Protein AF-A0ABD0P1A9-F1 (afdb_monomer)

Solvent-accessible surface area (backbone atoms only — not comparable to full-atom values): 7667 Å² total; per-residue (Å²): 113,67,68,59,47,66,69,35,45,57,79,75,65,55,82,92,36,61,89,72,58,76,79,80,62,69,64,31,44,52,51,48,54,52,52,58,70,72,44,53,74,71,54,43,50,56,48,50,52,48,45,32,61,80,32,30,55,50,63,66,60,30,50,56,35,52,54,51,46,64,75,34,73,87,55,58,69,70,60,41,53,53,41,51,51,51,32,59,56,37,64,49,35,31,49,57,57,40,55,59,52,26,55,73,44,92,68,21,54,60,48,52,52,53,54,48,50,54,51,51,51,38,55,74,68,61,77,53,85,54,80,64,78,113

Secondary structure (DSSP, 8-state):
-HHHHHHHSPPPPPGGGTTTSPPPPHHHHHHHHHHHHTS-HHHHHHHHHHHHHHTS--HHHHHHHHHHHHHTTTS-HHHHHHHHHHHHHHTS-THHHHHHHHTTSTTHHHHHHHHHHHHHHHHHTTS---GGG-

InterPro domains:
 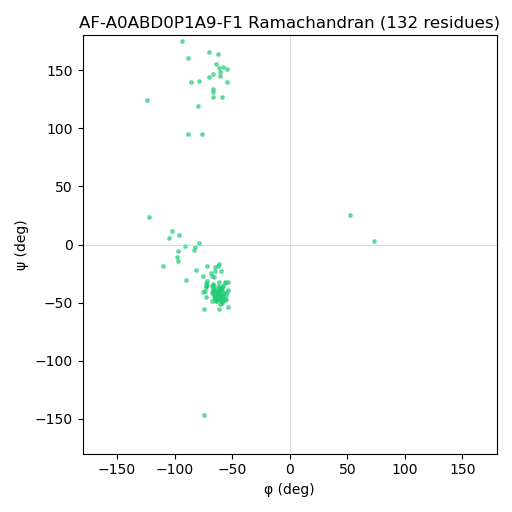 IPR035372 Malonyl-CoA decarboxylase, N-terminal [PF17408] (55-125)
  IPR038351 Malonyl-CoA decarboxylase, N-terminal domain superfamily [G3DSA:1.20.140.90] (1-134)
  IPR038917 Malonyl-CoA decarboxylase [PTHR28641] (8-134)

Foldseek 3Di:
DVVLCVQLQDDQDQPVCNPPDDQPDLVSLVSVLVVLVPDDLVVNVVVVLCCLVVQAAPPVQLVVLVVVLVVCPPDDPVVNVVSVVSSVSRNGGSVVSSLVSLVVDVCSVVSVVVSVVSLVVCVVVVVDPDPSSD

Nearest PDB structures (foldseek):
  2ygw-assembly1_B  TM=9.405E-01  e=1.736E-10  Homo sapiens
  2ygw-assembly1_A  TM=9.602E-01  e=1.052E-09  Homo sapiens
  4f0x-assembly2_H  TM=9.474E-01  e=1.233E-09  Homo sapiens
  4f0x-assembly1_C  TM=9.472E-01  e=1.233E-09  Homo sapiens
  4f0x-assembly1_A  TM=9.471E-01  e=1.300E-09  Homo sapiens

Sequence (134 aa):
MEEILKKTVALLPTYEMRDKSPPPPESNSLEFMHFYKSLEKEQKLEFLEKLSHDFGVDHRWASDLAAKLLDTQGRDVATILQVEDRLRYSLTPRYRLLLTHISRVQGGVKFLVDLRADLIEFASSKISDSPHMR

Mean predicted aligned error: 3.8 Å

Organism: Cirrhinus mrigala (NCBI:txid683832)

Structure (mmCIF, N/CA/C/O backbone):
data_AF-A0ABD0P1A9-F1
#
_entry.id   AF-A0ABD0P1A9-F1
#
loop_
_atom_site.group_PDB
_atom_site.id
_atom_site.type_symbol
_atom_site.label_atom_id
_atom_site.label_alt_id
_atom_site.label_comp_id
_atom_site.label_asym_id
_atom_site.label_entity_id
_atom_site.label_seq_id
_atom_site.pdbx_PDB_ins_code
_atom_site.Cartn_x
_atom_site.Cartn_y
_atom_site.Cartn_z
_atom_site.occupancy
_atom_site.B_iso_or_equiv
_atom_site.auth_seq_id
_atom_site.auth_comp_id
_atom_site.auth_asym_id
_atom_site.auth_atom_id
_atom_site.pdbx_PDB_model_num
ATOM 1 N N . MET A 1 1 ? -13.181 -9.751 8.177 1.00 83.69 1 MET A N 1
ATOM 2 C CA . MET A 1 1 ? -11.952 -8.984 7.868 1.00 83.69 1 MET A CA 1
ATOM 3 C C . MET A 1 1 ? -11.619 -8.994 6.380 1.00 83.69 1 MET A C 1
ATOM 5 O 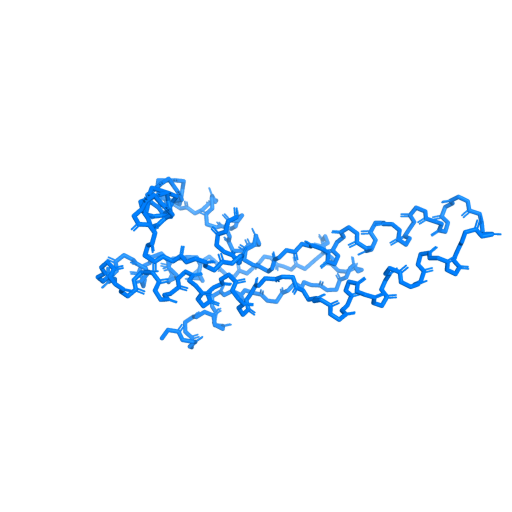O . MET A 1 1 ? -11.317 -7.945 5.836 1.00 83.69 1 MET A O 1
ATOM 9 N N . GLU A 1 2 ? -11.707 -10.132 5.690 1.00 89.88 2 GLU A N 1
ATOM 10 C CA . GLU A 1 2 ? -11.348 -10.200 4.264 1.00 89.88 2 GLU A CA 1
ATOM 11 C C . GLU A 1 2 ? -12.263 -9.389 3.336 1.00 89.88 2 GLU A C 1
ATOM 13 O O . GLU A 1 2 ? -11.775 -8.636 2.498 1.00 89.88 2 GLU A O 1
ATOM 18 N N . GLU A 1 3 ? -13.580 -9.491 3.524 1.00 92.12 3 GLU A N 1
ATOM 19 C CA . GLU A 1 3 ? -14.567 -8.785 2.693 1.00 92.12 3 GLU A CA 1
ATOM 20 C C . GLU A 1 3 ? -14.404 -7.264 2.749 1.00 92.12 3 GLU A C 1
ATOM 22 O O . GLU A 1 3 ? -14.405 -6.595 1.716 1.00 92.12 3 GLU A O 1
ATOM 27 N N . ILE A 1 4 ? -14.187 -6.714 3.950 1.00 94.75 4 ILE A N 1
ATOM 28 C CA . ILE A 1 4 ? -13.967 -5.275 4.106 1.00 94.75 4 ILE A CA 1
ATOM 29 C C . ILE A 1 4 ? -12.670 -4.849 3.414 1.00 94.75 4 ILE A C 1
ATOM 31 O O . ILE A 1 4 ? -12.686 -3.875 2.674 1.00 94.75 4 ILE A O 1
ATOM 35 N N . LEU A 1 5 ? -11.578 -5.612 3.548 1.00 95.38 5 LEU A N 1
ATOM 36 C CA . LEU A 1 5 ? -10.310 -5.291 2.893 1.00 95.38 5 LEU A CA 1
ATOM 37 C C . LEU A 1 5 ? -10.431 -5.341 1.363 1.00 95.38 5 LEU A C 1
ATOM 39 O O . LEU A 1 5 ? -9.982 -4.418 0.688 1.00 95.38 5 LEU A O 1
ATOM 43 N N . LYS A 1 6 ? -11.091 -6.364 0.807 1.00 93.75 6 LYS A N 1
ATOM 44 C CA . LYS A 1 6 ? -11.351 -6.470 -0.641 1.00 93.75 6 LYS A CA 1
ATOM 45 C C . LYS A 1 6 ? -12.189 -5.305 -1.164 1.00 93.75 6 LYS A C 1
ATOM 47 O O . LYS A 1 6 ? 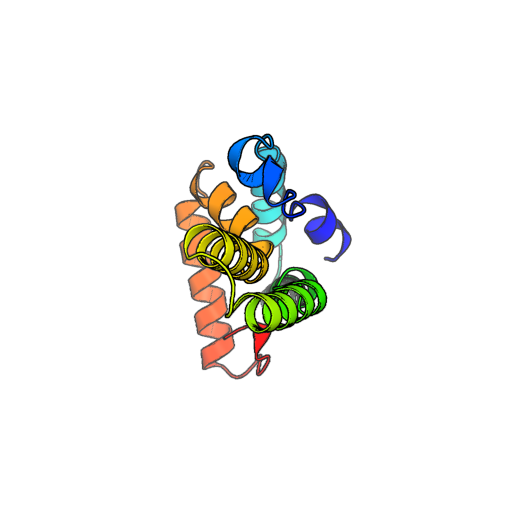-11.938 -4.825 -2.267 1.00 93.75 6 LYS A O 1
ATOM 52 N N . LYS A 1 7 ? -13.160 -4.845 -0.375 1.00 93.38 7 LYS A N 1
ATOM 53 C CA . LYS A 1 7 ? -14.032 -3.720 -0.721 1.00 93.38 7 LYS A CA 1
ATOM 54 C C . LY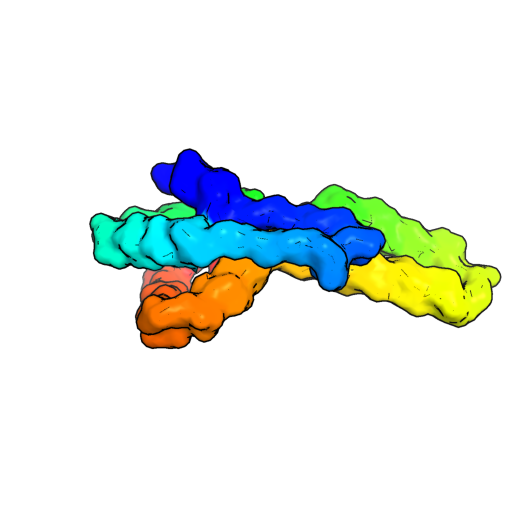S A 1 7 ? -13.308 -2.374 -0.643 1.00 93.38 7 LYS A C 1
ATOM 56 O O . LYS A 1 7 ? -13.459 -1.546 -1.539 1.00 93.38 7 LYS A O 1
ATOM 61 N N . THR A 1 8 ? -12.542 -2.134 0.421 1.00 94.62 8 THR A N 1
ATOM 62 C CA . THR A 1 8 ? -11.971 -0.809 0.704 1.00 94.62 8 THR A CA 1
ATOM 63 C C . THR A 1 8 ? -10.600 -0.598 0.073 1.00 94.62 8 THR A C 1
ATOM 65 O O . THR A 1 8 ? -10.262 0.532 -0.280 1.00 94.62 8 THR A O 1
ATOM 68 N N . VAL A 1 9 ? -9.801 -1.657 -0.090 1.00 94.00 9 VAL A N 1
ATOM 69 C CA . VAL A 1 9 ? -8.462 -1.574 -0.685 1.00 94.00 9 VAL A CA 1
ATOM 70 C C . VAL A 1 9 ? -8.558 -1.740 -2.199 1.00 94.00 9 VAL A C 1
ATOM 72 O O . VAL A 1 9 ? -8.557 -2.851 -2.739 1.00 94.00 9 VAL A O 1
ATOM 75 N N . ALA A 1 10 ? -8.608 -0.604 -2.894 1.00 90.62 10 ALA A N 1
ATOM 76 C CA . ALA A 1 10 ? -8.673 -0.566 -4.348 1.00 90.62 10 ALA A CA 1
ATOM 77 C C . ALA A 1 10 ? -7.525 -1.354 -5.012 1.00 90.62 10 ALA A C 1
ATOM 79 O O . ALA A 1 10 ? -6.422 -1.506 -4.474 1.00 90.62 10 ALA A O 1
ATOM 80 N N . LEU A 1 11 ? -7.803 -1.876 -6.205 1.00 89.38 11 LEU A N 1
ATOM 81 C CA . LEU A 1 11 ? -6.766 -2.420 -7.075 1.00 89.38 11 LEU A CA 1
ATOM 82 C C . LEU A 1 11 ? -5.853 -1.285 -7.541 1.00 89.38 11 LEU A C 1
ATOM 84 O O . LEU A 1 11 ? -6.309 -0.159 -7.751 1.00 89.38 11 LEU A O 1
ATOM 88 N N . LEU A 1 12 ? -4.568 -1.590 -7.720 1.00 87.56 12 LEU A N 1
ATOM 89 C CA . LEU A 1 12 ? -3.683 -0.658 -8.403 1.00 87.56 12 LEU A CA 1
ATOM 90 C C . LEU A 1 12 ? -4.129 -0.564 -9.867 1.00 87.56 12 LEU A C 1
ATOM 92 O O . LEU A 1 12 ? -4.351 -1.603 -10.496 1.00 87.56 12 LEU A O 1
ATOM 96 N N . PRO A 1 13 ? -4.297 0.651 -10.412 1.00 90.25 13 PRO A N 1
ATOM 97 C CA . PRO A 1 13 ? -4.580 0.800 -11.827 1.00 90.25 13 PRO A CA 1
ATOM 98 C C . PRO A 1 13 ? -3.418 0.263 -12.669 1.00 90.25 13 PRO A C 1
ATOM 100 O O . PRO A 1 13 ? -2.303 0.067 -12.188 1.00 90.25 13 PRO A O 1
ATOM 103 N N . THR A 1 14 ? -3.659 0.022 -13.955 1.00 92.06 14 THR A N 1
ATOM 104 C CA . THR A 1 14 ? -2.549 -0.304 -14.857 1.00 92.06 14 THR A CA 1
ATOM 105 C C . THR A 1 14 ? -1.570 0.868 -14.913 1.00 92.06 14 THR A C 1
ATOM 107 O O . THR A 1 14 ? -1.959 2.028 -14.748 1.00 92.06 14 THR A O 1
ATOM 110 N N . TYR A 1 15 ? -0.294 0.583 -15.178 1.00 92.75 15 TYR A N 1
ATOM 111 C CA . TYR A 1 15 ? 0.747 1.612 -15.253 1.00 92.75 15 TYR A CA 1
ATOM 112 C C . TYR A 1 15 ? 0.374 2.743 -16.227 1.00 92.75 15 TYR A C 1
ATOM 114 O O . TYR A 1 15 ? 0.598 3.918 -15.944 1.00 92.75 15 TYR A O 1
ATOM 122 N N . GLU A 1 16 ? -0.243 2.399 -17.355 1.00 94.06 16 GLU A N 1
ATOM 123 C CA . GLU A 1 16 ? -0.706 3.330 -18.383 1.00 94.06 16 GLU A CA 1
ATOM 124 C C . GLU A 1 16 ? -1.866 4.225 -17.910 1.00 94.06 16 GLU A C 1
ATOM 126 O O . GLU A 1 16 ? -2.025 5.341 -18.406 1.00 94.06 16 GLU A O 1
ATOM 131 N N . MET A 1 17 ? -2.664 3.757 -16.945 1.00 91.44 17 MET A N 1
ATOM 132 C CA . MET A 1 17 ? -3.828 4.464 -16.400 1.00 91.44 17 MET A CA 1
ATOM 133 C C . MET A 1 17 ? -3.573 5.070 -15.015 1.00 91.44 17 MET A C 1
ATOM 135 O O . MET A 1 17 ? -4.505 5.614 -14.417 1.00 91.44 17 MET A O 1
ATOM 139 N N . ARG A 1 18 ? -2.339 5.014 -14.497 1.00 88.00 18 ARG A N 1
ATOM 140 C CA . ARG A 1 18 ? -2.009 5.428 -13.122 1.00 88.00 18 ARG A CA 1
ATOM 141 C C . ARG A 1 18 ? -2.405 6.868 -12.782 1.00 88.00 18 ARG A C 1
ATOM 143 O O . ARG A 1 18 ? -2.825 7.119 -11.660 1.00 88.00 18 ARG A O 1
ATOM 150 N N . ASP A 1 19 ? -2.342 7.771 -13.761 1.00 86.69 19 ASP A N 1
ATOM 151 C CA . ASP A 1 19 ? -2.666 9.197 -13.592 1.00 86.69 19 ASP A CA 1
ATOM 152 C C . ASP A 1 19 ? -4.095 9.550 -14.038 1.00 86.69 19 ASP A C 1
ATOM 154 O O . ASP A 1 19 ? -4.567 10.661 -13.815 1.00 86.69 19 ASP A O 1
ATOM 158 N N . LYS A 1 20 ? -4.784 8.616 -14.705 1.00 87.69 20 LYS A N 1
ATOM 159 C CA . LYS A 1 20 ? -6.107 8.837 -15.319 1.00 87.69 20 LYS A CA 1
ATOM 160 C C . LYS A 1 20 ? -7.234 8.107 -14.601 1.00 87.69 20 LYS A C 1
ATOM 162 O O . LYS A 1 20 ? -8.400 8.425 -14.819 1.00 87.69 20 LYS A O 1
ATOM 167 N N . SER A 1 21 ? -6.898 7.103 -13.798 1.00 85.88 21 SER A N 1
ATOM 168 C CA . SER A 1 21 ? -7.893 6.306 -13.090 1.00 85.88 21 SER A CA 1
ATOM 169 C C . SER A 1 21 ? -8.595 7.170 -12.046 1.00 85.88 21 SER A C 1
ATOM 171 O O . SER A 1 21 ? -7.918 7.896 -11.311 1.00 85.88 21 SER A O 1
ATOM 173 N N . PRO A 1 22 ? -9.935 7.116 -11.966 1.00 86.75 22 PRO A N 1
ATOM 174 C CA . PRO A 1 22 ? -10.654 7.864 -10.951 1.00 86.75 22 PRO A CA 1
ATOM 175 C C . PRO A 1 22 ? -10.214 7.394 -9.557 1.00 86.75 22 PRO A C 1
ATOM 177 O O . PRO A 1 22 ? -9.939 6.203 -9.369 1.00 86.75 22 PRO A O 1
ATOM 180 N N . PRO A 1 23 ? -10.143 8.302 -8.569 1.00 85.44 23 PRO A N 1
ATOM 181 C CA . PRO A 1 23 ? -9.889 7.892 -7.200 1.00 85.44 23 PRO A CA 1
ATOM 182 C C . PRO A 1 23 ? -11.014 6.958 -6.719 1.00 85.44 23 PRO A C 1
ATOM 184 O O . PRO A 1 23 ? -12.166 7.118 -7.136 1.00 85.44 23 PRO A O 1
ATOM 187 N N . PRO A 1 24 ? -10.713 5.994 -5.832 1.00 88.75 24 PRO A N 1
ATOM 188 C CA . PRO A 1 24 ? -11.739 5.201 -5.183 1.00 88.75 24 PRO A CA 1
ATOM 189 C C . PRO A 1 24 ? -12.711 6.108 -4.409 1.00 88.75 24 PRO A C 1
ATOM 191 O O . PRO A 1 24 ? -12.314 7.186 -3.950 1.00 88.75 24 PRO A O 1
ATOM 194 N N . PRO A 1 25 ? -13.973 5.676 -4.236 1.00 91.94 25 PRO A N 1
ATOM 195 C CA . PRO A 1 25 ? -14.966 6.432 -3.484 1.00 91.94 25 PRO A CA 1
ATOM 196 C C . PRO A 1 25 ? -14.484 6.770 -2.072 1.00 91.94 25 PRO A C 1
ATOM 198 O O . PRO A 1 25 ? -13.924 5.918 -1.382 1.00 91.94 25 PRO A O 1
ATOM 201 N N . GLU A 1 26 ? -14.770 7.988 -1.605 1.00 92.56 26 GLU A N 1
ATOM 202 C CA . GLU A 1 26 ? -14.443 8.414 -0.235 1.00 92.56 26 GLU A CA 1
ATOM 203 C C . GLU A 1 26 ? -15.047 7.477 0.825 1.00 92.56 26 GLU A C 1
ATOM 205 O O . GLU A 1 26 ? -14.426 7.214 1.858 1.00 92.56 26 GLU A O 1
ATOM 210 N N . SER A 1 27 ? -16.214 6.890 0.528 1.00 94.25 27 SER A N 1
ATOM 211 C CA . SER A 1 27 ? -16.872 5.891 1.373 1.00 94.25 27 SER A CA 1
ATOM 212 C C . SER A 1 27 ? -15.967 4.712 1.725 1.00 94.25 27 SER A C 1
ATOM 214 O O . SER A 1 27 ? -16.075 4.199 2.832 1.00 94.25 27 SER A O 1
ATOM 216 N N . ASN A 1 28 ? -15.041 4.311 0.846 1.00 95.00 28 ASN A N 1
ATOM 217 C CA . ASN A 1 28 ? -14.118 3.208 1.121 1.00 95.00 28 ASN A CA 1
ATOM 218 C C . ASN A 1 28 ? -13.157 3.547 2.269 1.00 95.00 28 ASN A C 1
ATOM 220 O O . ASN A 1 28 ? -12.921 2.715 3.143 1.00 95.00 28 ASN A O 1
A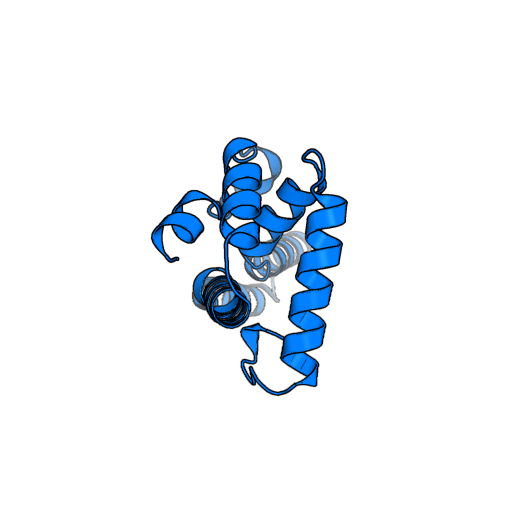TOM 224 N N . SER A 1 29 ? -12.626 4.773 2.288 1.00 96.25 29 SER A N 1
ATOM 225 C CA . SER A 1 29 ? -11.762 5.256 3.371 1.00 96.25 29 SER A CA 1
ATOM 226 C C . SER A 1 29 ? -12.531 5.333 4.687 1.00 96.25 29 SER A C 1
ATOM 228 O O . SER A 1 29 ? -12.044 4.867 5.715 1.00 96.25 29 SER A O 1
ATOM 230 N N . LEU A 1 30 ? -13.749 5.884 4.652 1.00 96.75 30 LEU A N 1
ATOM 231 C CA . LEU A 1 30 ? -14.595 6.018 5.839 1.00 96.75 30 LEU A CA 1
ATOM 232 C C . LEU A 1 30 ? -14.994 4.654 6.413 1.00 96.75 30 LEU A C 1
ATOM 234 O O . LEU A 1 30 ? -14.934 4.461 7.625 1.00 96.75 30 LEU A O 1
ATOM 238 N N . GLU A 1 31 ? -15.346 3.696 5.556 1.00 97.25 31 GLU A N 1
ATOM 239 C CA . GLU A 1 31 ? -15.722 2.344 5.967 1.00 97.25 31 GLU A CA 1
ATOM 240 C C . GLU A 1 31 ? -14.531 1.583 6.559 1.00 97.25 31 GLU A C 1
ATOM 242 O O . GLU A 1 31 ? -14.671 0.970 7.616 1.00 97.25 31 GLU A O 1
ATOM 247 N N . PHE A 1 32 ? -13.340 1.695 5.954 1.00 97.94 32 PHE A N 1
ATOM 248 C CA . PHE A 1 32 ? -12.106 1.139 6.518 1.00 97.94 32 PHE A CA 1
ATOM 249 C C . PHE A 1 32 ? -11.817 1.724 7.903 1.00 97.94 32 PHE A C 1
ATOM 251 O O . PHE A 1 32 ? -11.576 0.987 8.858 1.00 97.94 32 PHE A O 1
ATOM 258 N N . MET A 1 33 ? -11.873 3.054 8.025 1.00 98.00 33 MET A N 1
ATOM 259 C CA . MET A 1 33 ? -11.617 3.748 9.286 1.00 98.00 33 MET A CA 1
ATOM 260 C C . MET A 1 33 ? -12.627 3.358 10.366 1.00 98.00 33 MET A C 1
ATOM 262 O O . MET A 1 33 ? -12.241 3.154 11.515 1.00 98.00 33 MET A O 1
ATOM 266 N N . HIS A 1 34 ? -13.911 3.269 10.015 1.00 97.75 34 HIS A N 1
ATOM 267 C CA . HIS A 1 34 ? -14.966 2.859 10.935 1.00 97.75 34 HIS A CA 1
ATOM 268 C C . HIS A 1 34 ? -14.764 1.414 11.393 1.00 97.75 34 HIS A C 1
ATOM 270 O O . HIS A 1 34 ? -14.770 1.147 12.593 1.00 97.75 34 HIS A O 1
ATOM 276 N N . PHE A 1 35 ? -14.526 0.498 10.450 1.00 98.12 35 PHE A N 1
ATOM 277 C CA . PHE A 1 35 ? -14.290 -0.908 10.753 1.00 98.12 35 PHE A CA 1
ATOM 278 C C . PHE A 1 35 ? -13.081 -1.077 11.675 1.00 98.12 35 PHE A C 1
ATOM 280 O O . PHE A 1 35 ? -13.215 -1.677 12.736 1.00 98.12 35 PHE A O 1
ATOM 287 N N . TYR A 1 36 ? -11.938 -0.470 11.342 1.00 98.19 36 TYR A N 1
ATOM 288 C CA . TYR A 1 36 ? -10.723 -0.566 12.155 1.00 98.19 36 TYR A CA 1
ATOM 289 C C . TYR A 1 36 ? -10.916 -0.031 13.582 1.00 98.19 36 TYR A C 1
ATOM 291 O O . TYR A 1 36 ? -10.412 -0.611 14.538 1.00 98.19 36 TYR A O 1
ATOM 299 N N . LYS A 1 37 ? -11.675 1.061 13.750 1.00 97.56 37 LYS A N 1
ATOM 300 C CA . LYS A 1 37 ? -11.973 1.631 15.075 1.00 97.56 37 LYS A CA 1
ATOM 301 C C . LYS A 1 37 ? -12.883 0.750 15.929 1.00 97.56 37 LYS A C 1
ATOM 303 O O . LYS A 1 37 ? -12.844 0.887 17.145 1.00 97.56 37 LYS A O 1
ATOM 308 N N . SER A 1 38 ? -13.696 -0.108 15.313 1.00 97.38 38 SER A N 1
ATOM 309 C CA . SER A 1 38 ? -14.552 -1.061 16.033 1.00 97.38 38 SER A CA 1
ATOM 310 C C . SER A 1 38 ? -13.841 -2.350 16.452 1.00 97.38 38 SER A C 1
ATOM 312 O O . SER A 1 38 ? -14.464 -3.185 17.098 1.00 97.38 38 SER A O 1
ATOM 314 N N . LEU A 1 39 ? -12.575 -2.534 16.062 1.00 97.81 39 LEU A N 1
ATOM 315 C CA . LEU A 1 39 ? -11.802 -3.727 16.391 1.00 97.81 39 LEU A CA 1
ATOM 316 C C . LEU A 1 39 ? -11.132 -3.602 17.759 1.00 97.81 39 LEU A C 1
ATOM 318 O O . LEU A 1 39 ? -10.530 -2.572 18.079 1.00 97.81 39 LEU A O 1
ATOM 322 N N . GLU A 1 40 ? -11.152 -4.707 18.500 1.00 96.56 40 GLU A N 1
ATOM 323 C CA . GLU A 1 40 ? -10.315 -4.900 19.680 1.00 96.56 40 GLU A CA 1
ATOM 324 C C . GLU A 1 40 ? -8.841 -5.073 19.286 1.00 96.56 40 GLU A C 1
ATOM 326 O O . GLU A 1 40 ? -8.501 -5.308 18.122 1.00 96.56 40 GLU A O 1
ATOM 331 N N . LYS A 1 41 ? -7.940 -4.966 20.264 1.00 92.56 41 LYS A N 1
ATOM 332 C CA . LYS A 1 41 ? -6.488 -4.939 20.036 1.00 92.56 41 LYS A CA 1
ATOM 333 C C . LYS A 1 41 ? -5.973 -6.148 19.248 1.00 92.56 41 LYS A C 1
ATOM 335 O O . LYS A 1 41 ? -5.229 -5.974 18.286 1.00 92.56 41 LYS A O 1
ATOM 340 N N . GLU A 1 42 ? -6.389 -7.355 19.611 1.00 91.75 42 GLU A N 1
ATOM 341 C CA . GLU A 1 42 ? -5.975 -8.596 18.946 1.00 91.75 42 GLU A CA 1
ATOM 342 C C . GLU A 1 42 ? -6.498 -8.653 17.505 1.00 91.75 42 GLU A C 1
ATOM 344 O O . GLU A 1 42 ? -5.790 -9.065 16.589 1.00 91.75 42 GLU A O 1
ATOM 349 N N . GLN A 1 43 ? -7.719 -8.160 17.282 1.00 95.62 43 GLN A N 1
ATOM 350 C CA . GLN A 1 43 ? -8.334 -8.121 15.957 1.00 95.62 43 GLN A CA 1
ATOM 351 C C . GLN A 1 43 ? -7.684 -7.068 15.057 1.00 95.62 43 GLN A C 1
ATOM 353 O O . GLN A 1 43 ? -7.568 -7.280 13.852 1.00 95.62 43 GLN A O 1
ATOM 358 N N . LYS A 1 44 ? -7.247 -5.931 15.617 1.00 96.19 44 LYS A N 1
ATOM 359 C CA . LYS A 1 44 ? -6.474 -4.923 14.879 1.00 96.19 44 LYS A CA 1
ATOM 360 C C . LYS A 1 44 ? -5.161 -5.498 14.369 1.00 96.19 44 LYS A C 1
ATOM 362 O O . LYS A 1 44 ? -4.794 -5.213 13.231 1.00 96.19 44 LYS A O 1
ATOM 367 N N . LEU A 1 45 ? -4.481 -6.305 15.183 1.00 94.25 45 LEU A N 1
ATOM 368 C CA . LEU A 1 45 ? -3.253 -6.968 14.766 1.00 94.25 45 LEU A CA 1
ATOM 369 C C . LEU A 1 45 ? -3.509 -7.908 13.586 1.00 94.25 45 LEU A C 1
ATOM 371 O O . LEU A 1 45 ? -2.913 -7.717 12.529 1.00 94.25 45 LEU A O 1
ATOM 375 N N . GLU A 1 46 ? -4.450 -8.846 13.733 1.00 94.19 46 GLU A N 1
ATOM 376 C CA . GLU A 1 46 ? -4.827 -9.780 12.660 1.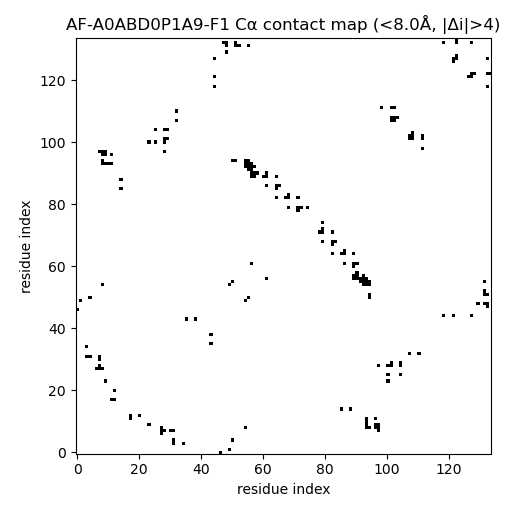00 94.19 46 GLU A CA 1
ATOM 377 C C . GLU A 1 46 ? -5.221 -9.027 11.377 1.00 94.19 46 GLU A C 1
ATOM 379 O O . GLU A 1 46 ? -4.840 -9.388 10.260 1.00 94.19 46 GLU A O 1
ATOM 384 N N . PHE A 1 47 ? -5.949 -7.922 11.530 1.00 96.25 47 PHE A N 1
ATOM 385 C CA . PHE A 1 47 ? -6.378 -7.089 10.418 1.00 96.25 47 PHE A CA 1
ATOM 386 C C . PHE A 1 47 ? -5.212 -6.415 9.681 1.00 96.25 47 PHE A C 1
ATOM 388 O O . PHE A 1 47 ? -5.210 -6.376 8.448 1.00 96.25 47 PHE A O 1
ATOM 395 N N . LEU A 1 48 ? -4.221 -5.891 10.408 1.00 95.44 48 LEU A N 1
ATOM 396 C CA . LEU A 1 48 ? -3.034 -5.255 9.828 1.00 95.44 48 LEU A CA 1
ATOM 397 C C . LEU A 1 48 ? -2.071 -6.278 9.214 1.00 95.44 48 LEU A C 1
ATOM 399 O O . LEU A 1 48 ? -1.501 -6.015 8.150 1.00 95.44 48 LEU A O 1
ATOM 403 N N . GLU A 1 49 ? -1.941 -7.462 9.811 1.00 94.12 49 GLU A N 1
ATOM 404 C CA . GLU A 1 49 ? -1.194 -8.574 9.219 1.00 94.12 49 GLU A CA 1
ATOM 405 C C . GLU A 1 49 ? -1.817 -8.995 7.889 1.00 94.12 49 GLU A C 1
ATOM 407 O O . GLU A 1 49 ? -1.124 -9.098 6.876 1.00 94.12 49 GLU A O 1
ATOM 412 N N . LYS A 1 50 ? -3.146 -9.128 7.845 1.00 95.06 50 LYS A N 1
ATOM 413 C CA . LYS A 1 50 ? -3.853 -9.458 6.606 1.00 95.06 50 LYS A CA 1
ATOM 414 C C . LYS A 1 50 ? -3.753 -8.344 5.564 1.00 95.06 50 LYS A C 1
ATOM 416 O O . LYS A 1 50 ? -3.545 -8.629 4.387 1.00 95.06 50 LYS A O 1
ATOM 421 N N . LEU A 1 51 ? -3.857 -7.076 5.971 1.00 96.25 51 LEU A N 1
ATOM 422 C CA . LEU A 1 51 ? -3.666 -5.930 5.075 1.00 96.25 51 LEU A CA 1
ATOM 423 C C . LEU A 1 51 ? -2.264 -5.936 4.447 1.00 96.25 51 LEU A C 1
ATOM 425 O O . LEU A 1 51 ? -2.128 -5.737 3.242 1.00 96.25 51 LEU A O 1
ATOM 429 N N . SER A 1 52 ? -1.227 -6.147 5.255 1.00 93.81 52 SER A N 1
ATOM 430 C CA . SER A 1 52 ? 0.161 -6.094 4.791 1.00 93.81 52 SER A CA 1
ATOM 431 C C . SER A 1 52 ? 0.555 -7.291 3.923 1.00 93.81 52 SER A C 1
ATOM 433 O O . SER A 1 52 ? 1.271 -7.108 2.938 1.00 93.81 52 SER A O 1
ATOM 435 N N . HIS A 1 53 ? 0.045 -8.484 4.236 1.00 93.38 53 HIS A N 1
ATOM 436 C CA . HIS A 1 53 ? 0.281 -9.698 3.459 1.00 93.38 53 HIS A CA 1
ATOM 437 C C . HIS A 1 53 ? -0.513 -9.710 2.140 1.00 93.38 53 HIS A C 1
ATOM 439 O O . HIS A 1 53 ? 0.072 -9.803 1.063 1.00 93.38 53 HIS A O 1
ATOM 445 N N . ASP A 1 54 ? -1.841 -9.553 2.193 1.00 94.56 54 ASP A N 1
ATOM 446 C CA . ASP A 1 54 ? -2.715 -9.764 1.025 1.00 94.56 54 ASP A CA 1
ATOM 447 C C . ASP A 1 54 ? -2.761 -8.546 0.081 1.00 94.56 54 ASP A C 1
ATOM 449 O O . ASP A 1 54 ? -3.113 -8.660 -1.097 1.00 94.56 54 ASP A O 1
ATOM 453 N N . PHE A 1 55 ? -2.422 -7.356 0.590 1.00 95.62 55 PHE A N 1
ATOM 454 C CA . PHE A 1 55 ? -2.484 -6.090 -0.151 1.00 95.62 55 PHE A CA 1
ATOM 455 C C . PHE A 1 55 ? -1.124 -5.382 -0.215 1.00 95.62 55 PHE A C 1
ATOM 457 O O . PHE A 1 55 ? -1.057 -4.162 -0.404 1.00 95.62 55 PHE A O 1
ATOM 464 N N . GLY A 1 56 ? -0.046 -6.153 -0.073 1.00 94.00 56 GLY A N 1
ATOM 465 C CA . GLY A 1 56 ? 1.330 -5.726 -0.292 1.00 94.00 56 GLY A CA 1
ATOM 466 C C . GLY A 1 56 ? 1.693 -5.578 -1.773 1.00 94.00 56 GLY A C 1
ATOM 467 O O . GLY A 1 56 ? 0.880 -5.153 -2.600 1.00 94.00 56 GLY A O 1
ATOM 468 N N . VAL A 1 57 ? 2.952 -5.873 -2.089 1.00 95.06 57 VAL A N 1
ATOM 469 C CA . VAL A 1 57 ? 3.510 -5.832 -3.449 1.00 95.06 57 VAL A CA 1
ATOM 470 C C . VAL A 1 57 ? 3.109 -7.088 -4.224 1.00 95.06 57 VAL A C 1
ATOM 472 O O . VAL A 1 57 ? 3.142 -8.190 -3.682 1.00 95.06 57 VAL A O 1
ATOM 475 N N . ASP A 1 58 ? 2.785 -6.942 -5.511 1.00 94.75 58 ASP A N 1
ATOM 476 C CA . ASP A 1 58 ? 2.655 -8.092 -6.410 1.00 94.75 58 ASP A CA 1
ATOM 477 C C . ASP A 1 58 ? 4.053 -8.592 -6.799 1.00 94.75 58 ASP A C 1
ATOM 479 O O . ASP A 1 58 ? 4.702 -8.075 -7.713 1.00 94.75 58 ASP A O 1
ATOM 483 N N . HIS A 1 59 ? 4.535 -9.598 -6.067 1.00 95.19 59 HIS A N 1
ATOM 484 C CA . HIS A 1 59 ? 5.868 -10.159 -6.270 1.00 95.19 59 HIS A CA 1
ATOM 485 C C . HIS A 1 59 ? 6.058 -10.771 -7.657 1.00 95.19 59 HIS A C 1
ATOM 487 O O . HIS A 1 59 ? 7.158 -10.698 -8.198 1.00 95.19 59 HIS A O 1
ATOM 493 N N . ARG A 1 60 ? 5.002 -11.332 -8.259 1.00 96.00 60 ARG A N 1
ATOM 494 C CA . ARG A 1 60 ? 5.096 -11.908 -9.602 1.00 96.00 60 ARG A CA 1
ATOM 495 C C . ARG A 1 60 ? 5.327 -10.807 -10.625 1.00 96.00 60 ARG A C 1
ATOM 497 O O . ARG A 1 60 ? 6.258 -10.893 -11.420 1.00 96.00 60 ARG A O 1
ATOM 504 N N . TRP A 1 61 ? 4.529 -9.746 -10.556 1.00 95.88 61 TRP A N 1
ATOM 505 C CA . TRP A 1 61 ? 4.669 -8.623 -11.473 1.00 95.88 61 TRP A CA 1
ATOM 506 C C . TRP A 1 61 ? 6.013 -7.899 -11.317 1.00 95.88 61 TRP A C 1
ATOM 508 O O . TRP A 1 61 ? 6.647 -7.548 -12.317 1.00 95.88 61 TRP A O 1
ATOM 518 N N . ALA A 1 62 ? 6.482 -7.731 -10.077 1.00 97.38 62 ALA A N 1
ATOM 519 C CA . ALA A 1 62 ? 7.797 -7.165 -9.796 1.00 97.38 62 ALA A CA 1
ATOM 520 C C . ALA A 1 62 ? 8.931 -8.027 -10.380 1.00 97.38 62 ALA A C 1
ATOM 522 O O . ALA A 1 62 ? 9.845 -7.490 -11.007 1.00 97.38 62 ALA A O 1
ATOM 523 N N . SER A 1 63 ? 8.863 -9.355 -10.229 1.00 98.00 63 SER A N 1
ATOM 524 C CA . SER A 1 63 ? 9.842 -10.278 -10.815 1.00 98.00 63 SER A CA 1
ATOM 525 C C . SER A 1 63 ? 9.851 -10.233 -12.344 1.00 98.00 63 SER A C 1
ATOM 527 O O . SER A 1 63 ? 10.927 -10.158 -12.938 1.00 98.00 63 SER A O 1
ATOM 529 N N . ASP A 1 64 ? 8.680 -10.208 -12.983 1.00 97.62 64 ASP A N 1
ATOM 530 C CA . ASP A 1 64 ? 8.567 -10.134 -14.445 1.00 97.62 64 ASP A CA 1
ATOM 531 C C . ASP A 1 64 ? 9.196 -8.837 -14.994 1.00 97.62 64 ASP A C 1
ATOM 533 O O . ASP A 1 64 ? 9.909 -8.844 -16.002 1.00 97.62 64 ASP A O 1
ATOM 537 N N . LEU A 1 65 ? 8.978 -7.706 -14.315 1.00 97.56 65 LEU A N 1
ATOM 538 C CA . LEU A 1 65 ? 9.570 -6.421 -14.698 1.00 97.56 65 LEU A CA 1
ATOM 539 C C . LEU A 1 65 ? 11.068 -6.337 -14.397 1.00 97.56 65 LEU A C 1
ATOM 541 O O . LEU A 1 65 ? 11.797 -5.704 -15.162 1.00 97.56 65 LEU A O 1
ATOM 545 N N . ALA A 1 66 ? 11.540 -6.988 -13.333 1.00 97.94 66 ALA A N 1
ATOM 546 C CA . ALA A 1 66 ? 12.964 -7.084 -13.038 1.00 97.94 66 ALA A CA 1
ATOM 547 C C . ALA A 1 66 ? 13.708 -7.876 -14.125 1.00 97.94 66 ALA A C 1
ATOM 549 O O . ALA A 1 66 ? 14.746 -7.422 -14.605 1.00 97.94 66 ALA A O 1
ATOM 550 N N . ALA A 1 67 ? 13.152 -9.006 -14.578 1.00 97.94 67 ALA A N 1
ATOM 551 C CA . ALA A 1 67 ? 13.704 -9.763 -15.702 1.00 97.94 67 ALA A CA 1
ATOM 552 C C . ALA A 1 67 ? 13.738 -8.913 -16.982 1.00 97.94 67 ALA A C 1
ATOM 554 O O . ALA A 1 67 ? 14.773 -8.801 -17.637 1.00 97.94 67 ALA A O 1
ATOM 555 N N . LYS A 1 68 ? 12.640 -8.204 -17.273 1.00 96.75 68 LYS A N 1
ATOM 556 C CA . LYS A 1 68 ? 12.567 -7.295 -18.420 1.00 96.75 68 LYS A CA 1
ATOM 557 C C . LYS A 1 68 ? 13.629 -6.192 -18.373 1.00 96.75 68 LYS A C 1
ATOM 559 O O . LYS A 1 68 ? 14.169 -5.828 -19.414 1.00 96.75 68 LYS A O 1
ATOM 564 N N . LEU A 1 69 ? 13.933 -5.650 -17.193 1.00 97.12 69 LEU A N 1
ATOM 565 C CA . LEU A 1 69 ? 14.964 -4.621 -17.043 1.00 97.12 69 LEU A CA 1
ATOM 566 C C . LEU A 1 69 ? 16.346 -5.139 -17.465 1.00 97.12 69 LEU A C 1
ATOM 568 O O . LEU A 1 69 ? 17.075 -4.416 -18.152 1.00 97.12 69 LEU A O 1
ATOM 572 N N . LEU A 1 70 ? 16.677 -6.387 -17.118 1.00 96.75 70 LEU A N 1
ATOM 573 C CA . LEU A 1 70 ? 17.923 -7.041 -17.533 1.00 96.75 70 LEU A CA 1
ATOM 574 C C . LEU A 1 70 ? 17.995 -7.197 -19.058 1.00 96.75 70 LEU A C 1
ATOM 576 O O . LEU A 1 70 ? 19.012 -6.856 -19.660 1.00 96.75 70 LEU A O 1
ATOM 580 N N . ASP A 1 71 ? 16.894 -7.601 -19.694 1.00 96.00 71 ASP A N 1
ATOM 581 C CA . ASP A 1 71 ? 16.821 -7.752 -21.155 1.00 96.00 71 ASP A CA 1
ATOM 582 C C . ASP A 1 71 ? 16.977 -6.413 -21.904 1.00 96.00 71 ASP A C 1
ATOM 584 O O . ASP A 1 71 ? 17.363 -6.376 -23.075 1.00 96.00 71 ASP A O 1
ATOM 588 N N . THR A 1 72 ? 16.684 -5.288 -21.241 1.00 95.75 72 THR A N 1
ATOM 589 C CA . THR A 1 72 ? 16.739 -3.948 -21.852 1.00 95.75 72 THR A CA 1
ATOM 590 C C . THR A 1 72 ? 18.078 -3.219 -21.726 1.00 95.75 72 THR A C 1
ATOM 592 O O . THR A 1 72 ? 18.210 -2.134 -22.287 1.00 95.75 72 THR A O 1
ATOM 595 N N . GLN A 1 73 ? 19.096 -3.798 -21.077 1.0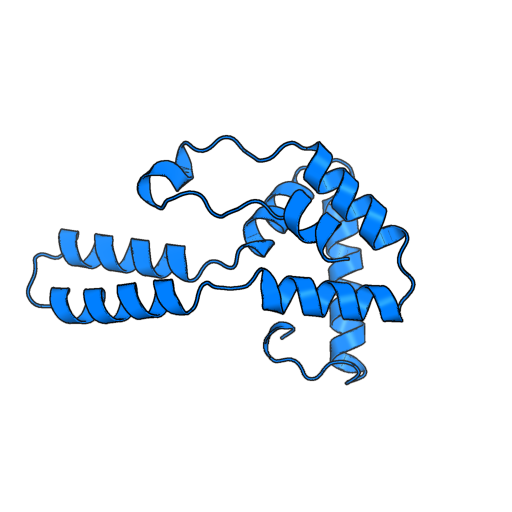0 89.06 73 GLN A N 1
ATOM 596 C CA . GLN A 1 73 ? 20.374 -3.111 -20.804 1.00 89.06 73 GLN A CA 1
ATOM 597 C C . GLN A 1 73 ? 21.169 -2.694 -22.061 1.00 89.06 73 GLN A C 1
ATOM 599 O O . GLN A 1 73 ? 22.025 -1.820 -21.983 1.00 89.06 73 GLN A O 1
ATOM 604 N N . GLY A 1 74 ? 20.881 -3.279 -23.229 1.00 91.12 74 GLY A N 1
ATOM 605 C CA . GLY A 1 74 ? 21.478 -2.893 -24.519 1.00 91.12 74 GLY A CA 1
ATOM 606 C C . GLY A 1 74 ? 20.632 -1.929 -25.362 1.00 91.12 74 GLY A C 1
ATOM 607 O O . GLY A 1 74 ? 20.926 -1.732 -26.540 1.00 91.12 74 GLY A O 1
ATOM 608 N N . ARG A 1 75 ? 19.532 -1.400 -24.815 1.00 96.19 75 ARG A N 1
ATOM 609 C CA . ARG A 1 75 ? 18.605 -0.497 -25.516 1.00 96.19 75 ARG A CA 1
ATOM 610 C C . ARG A 1 75 ? 18.974 0.966 -25.268 1.00 96.19 75 ARG A C 1
ATOM 612 O O . ARG A 1 75 ? 19.885 1.282 -24.510 1.00 96.19 75 ARG A O 1
ATOM 619 N N . ASP A 1 76 ? 18.267 1.869 -25.936 1.00 96.94 76 ASP A N 1
ATOM 620 C CA . ASP A 1 76 ? 18.391 3.300 -25.684 1.00 96.94 76 ASP A CA 1
ATOM 621 C C . ASP A 1 76 ? 17.943 3.665 -24.256 1.00 96.94 76 ASP A C 1
ATOM 623 O O . ASP A 1 76 ? 17.119 2.985 -23.637 1.00 96.94 76 ASP A O 1
ATOM 627 N N . VAL A 1 77 ? 18.464 4.785 -23.749 1.00 97.00 77 VAL A N 1
ATOM 628 C CA . VAL A 1 77 ? 18.212 5.257 -22.379 1.00 97.00 77 VAL A CA 1
ATOM 629 C C . VAL A 1 77 ? 16.722 5.483 -22.110 1.00 97.00 77 VAL A C 1
ATOM 631 O O . VAL A 1 77 ? 16.257 5.194 -21.010 1.00 97.00 77 VAL A O 1
ATOM 634 N N . ALA A 1 78 ? 15.947 5.956 -23.092 1.00 97.19 78 ALA A N 1
ATOM 635 C CA . ALA A 1 78 ? 14.522 6.207 -22.885 1.00 97.19 78 ALA A CA 1
ATOM 636 C C . ALA A 1 78 ? 13.752 4.898 -22.643 1.00 97.19 78 ALA A C 1
ATOM 638 O O . ALA A 1 78 ? 12.900 4.844 -21.753 1.00 97.19 78 ALA A O 1
ATOM 639 N N . THR A 1 79 ? 14.096 3.831 -23.369 1.00 96.56 79 THR A N 1
ATOM 640 C CA . THR A 1 79 ? 13.550 2.487 -23.134 1.00 96.56 79 THR A CA 1
ATOM 641 C C . THR A 1 79 ? 13.898 1.969 -21.735 1.00 96.56 79 THR A C 1
ATOM 643 O O . THR A 1 79 ? 13.010 1.469 -21.042 1.00 96.56 79 THR A O 1
ATOM 646 N N . ILE A 1 80 ? 15.153 2.112 -21.293 1.00 97.44 80 ILE A N 1
ATOM 647 C CA . ILE A 1 80 ? 15.593 1.661 -19.959 1.00 97.44 80 ILE A CA 1
ATOM 648 C C . ILE A 1 80 ? 14.808 2.394 -18.864 1.00 97.44 80 ILE A C 1
ATOM 650 O O . ILE A 1 80 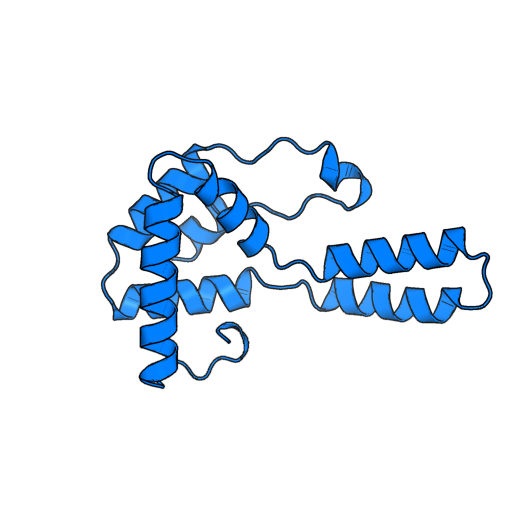? 14.162 1.750 -18.036 1.00 97.44 80 ILE A O 1
ATOM 654 N N . LEU A 1 81 ? 14.761 3.729 -18.924 1.00 97.12 81 LEU A N 1
ATOM 655 C CA . LEU A 1 81 ? 14.033 4.556 -17.955 1.00 97.12 81 LEU A CA 1
ATOM 656 C C . LEU A 1 81 ? 12.538 4.205 -17.895 1.00 97.12 81 LEU A C 1
ATOM 658 O O . LEU A 1 81 ? 11.930 4.229 -16.825 1.00 97.12 81 LEU A O 1
ATOM 662 N N . GLN A 1 82 ? 11.925 3.843 -19.026 1.00 96.69 82 GLN A N 1
ATOM 663 C CA . GLN A 1 82 ? 10.525 3.421 -19.047 1.00 96.69 82 GLN A CA 1
ATOM 664 C C . GLN A 1 82 ? 10.305 2.090 -18.309 1.00 96.69 82 GLN A C 1
ATOM 666 O O . GLN A 1 82 ? 9.269 1.914 -17.660 1.00 96.69 82 GLN A O 1
ATOM 671 N N . VAL A 1 83 ? 11.235 1.138 -18.421 1.00 97.31 83 VAL A N 1
ATOM 672 C CA . VAL A 1 83 ? 11.145 -0.151 -17.719 1.00 97.31 83 VAL A CA 1
ATOM 673 C C . VAL A 1 83 ? 11.427 0.024 -16.229 1.00 97.31 83 VAL A C 1
ATOM 675 O O . VAL A 1 83 ? 10.689 -0.533 -15.417 1.00 97.31 83 VAL A O 1
ATOM 678 N N . GLU A 1 84 ? 12.404 0.854 -15.865 1.00 97.38 84 GLU A N 1
ATOM 679 C CA . GLU A 1 84 ? 12.669 1.227 -14.471 1.00 97.38 84 GLU A CA 1
ATOM 680 C C . GLU A 1 84 ? 11.445 1.871 -13.813 1.00 97.38 84 GLU A C 1
ATOM 682 O O . GLU A 1 84 ? 11.075 1.493 -12.701 1.00 97.38 84 GLU A O 1
ATOM 687 N N . ASP A 1 85 ? 10.760 2.791 -14.503 1.00 97.75 85 ASP A N 1
ATOM 688 C CA . ASP A 1 85 ? 9.570 3.436 -13.943 1.00 97.75 85 ASP A CA 1
ATOM 689 C C . ASP A 1 85 ? 8.413 2.447 -13.741 1.00 97.75 85 ASP A C 1
ATOM 691 O O . ASP A 1 85 ? 7.716 2.487 -12.723 1.00 97.75 85 ASP A O 1
ATOM 695 N N . ARG A 1 86 ? 8.235 1.501 -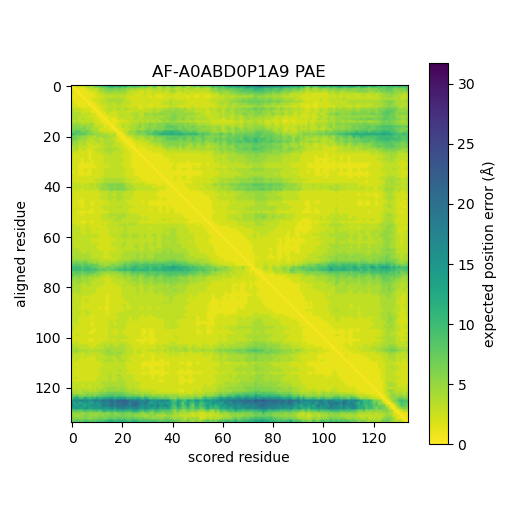14.673 1.00 97.38 86 ARG A N 1
ATOM 696 C CA . ARG A 1 86 ? 7.261 0.408 -14.518 1.00 97.38 86 ARG A CA 1
ATOM 697 C C . ARG A 1 86 ? 7.618 -0.492 -13.338 1.00 97.38 86 ARG A C 1
ATOM 699 O O . ARG A 1 86 ? 6.728 -0.826 -12.560 1.00 97.38 86 ARG A O 1
ATOM 706 N N . LEU A 1 87 ? 8.893 -0.856 -13.178 1.00 97.88 87 LEU A N 1
ATOM 707 C CA . LEU A 1 87 ? 9.363 -1.652 -12.042 1.00 97.88 87 LEU A CA 1
ATOM 708 C C . LEU A 1 87 ? 9.106 -0.914 -10.723 1.00 97.88 87 LEU A C 1
ATOM 710 O O . LEU A 1 87 ? 8.500 -1.474 -9.810 1.00 97.88 87 LEU A O 1
ATOM 714 N N . ARG A 1 88 ? 9.458 0.371 -10.650 1.00 97.44 88 ARG A N 1
ATOM 715 C CA . ARG A 1 88 ? 9.174 1.234 -9.497 1.00 97.44 88 ARG A CA 1
ATOM 716 C C . ARG A 1 88 ? 7.684 1.268 -9.159 1.00 97.44 88 ARG A C 1
ATOM 718 O O . ARG A 1 88 ? 7.316 1.176 -7.990 1.00 97.44 88 ARG A O 1
ATOM 725 N N . TYR A 1 89 ? 6.827 1.378 -10.172 1.00 96.88 89 TYR A N 1
ATOM 726 C CA . TYR A 1 89 ? 5.380 1.342 -9.990 1.00 96.88 89 TYR A CA 1
ATOM 727 C C . TYR A 1 89 ? 4.901 -0.018 -9.454 1.00 96.88 89 TYR A C 1
ATOM 729 O O . TYR A 1 89 ? 4.112 -0.049 -8.513 1.00 96.88 89 TYR A O 1
ATOM 737 N N . SER A 1 90 ? 5.436 -1.132 -9.965 1.00 96.62 90 SER A N 1
ATOM 738 C CA . SER A 1 90 ? 5.079 -2.487 -9.511 1.00 96.62 90 SER A CA 1
ATOM 739 C C . SER A 1 90 ? 5.477 -2.800 -8.069 1.00 96.62 90 SER A C 1
ATOM 741 O O . SER A 1 90 ? 4.799 -3.567 -7.394 1.00 96.62 90 SER A O 1
ATOM 743 N N . LEU A 1 91 ? 6.529 -2.147 -7.568 1.00 96.75 91 LEU A N 1
ATOM 744 C CA . LEU A 1 91 ? 6.986 -2.258 -6.182 1.00 96.75 91 LEU A CA 1
ATOM 745 C C . LEU A 1 91 ? 6.137 -1.430 -5.205 1.00 96.75 91 LEU A C 1
ATOM 747 O O . LEU A 1 91 ? 6.426 -1.391 -4.010 1.00 96.75 91 LEU A O 1
ATOM 751 N N . THR A 1 92 ? 5.097 -0.746 -5.685 1.00 95.00 92 THR A N 1
ATOM 752 C CA . THR A 1 92 ? 4.178 -0.015 -4.816 1.00 95.00 92 THR A CA 1
ATOM 753 C C . THR A 1 92 ? 3.168 -0.981 -4.194 1.00 95.00 92 THR A C 1
ATOM 755 O O . THR A 1 92 ? 2.388 -1.580 -4.931 1.00 95.00 92 THR A O 1
ATOM 758 N N . PRO A 1 93 ? 3.105 -1.116 -2.857 1.00 95.81 93 PRO A N 1
ATOM 759 C CA . PRO A 1 93 ? 2.096 -1.957 -2.228 1.00 95.81 93 PRO A CA 1
ATOM 760 C C . PRO A 1 93 ? 0.699 -1.342 -2.365 1.00 95.81 93 PRO A C 1
ATOM 762 O O . PRO A 1 93 ? 0.533 -0.120 -2.263 1.00 95.81 93 PRO A O 1
ATOM 765 N N . ARG A 1 94 ? -0.331 -2.178 -2.542 1.00 94.56 94 ARG A N 1
ATOM 766 C CA . ARG A 1 94 ? -1.716 -1.714 -2.766 1.00 94.56 94 ARG A CA 1
ATOM 767 C C . ARG A 1 94 ? -2.257 -0.895 -1.596 1.00 94.56 94 ARG A C 1
ATOM 769 O O . ARG A 1 94 ? -2.931 0.113 -1.816 1.00 94.56 94 ARG A O 1
ATOM 776 N N . TYR A 1 95 ? -1.919 -1.260 -0.358 1.00 95.25 95 TYR A N 1
ATOM 777 C CA . TYR A 1 95 ? -2.338 -0.501 0.825 1.00 95.25 95 TYR A CA 1
ATOM 778 C C . TYR A 1 95 ? -1.838 0.956 0.817 1.00 95.25 95 TYR A C 1
ATOM 780 O O . TYR A 1 95 ? -2.473 1.815 1.425 1.00 95.25 95 TYR A O 1
ATOM 788 N N . ARG A 1 96 ? -0.760 1.297 0.087 1.00 94.62 96 ARG A N 1
ATOM 789 C CA . ARG A 1 96 ? -0.284 2.690 -0.027 1.00 94.62 96 ARG A CA 1
ATOM 790 C C . ARG A 1 96 ? -1.353 3.602 -0.626 1.00 94.62 96 ARG A C 1
ATOM 792 O O . ARG A 1 96 ? -1.482 4.751 -0.195 1.00 94.62 96 ARG A O 1
ATOM 799 N N . LEU A 1 97 ? -2.115 3.101 -1.599 1.00 92.81 97 LEU A N 1
ATOM 800 C CA . LEU A 1 97 ? -3.198 3.852 -2.227 1.00 92.81 97 LEU A CA 1
ATOM 801 C C . LEU A 1 97 ? -4.288 4.160 -1.196 1.00 92.81 97 LEU A C 1
ATOM 803 O O . LEU A 1 97 ? -4.647 5.322 -1.023 1.00 92.81 97 LEU A O 1
ATOM 807 N N . LEU A 1 98 ? -4.721 3.149 -0.433 1.00 95.50 98 LEU A N 1
ATOM 808 C CA . LEU A 1 98 ? -5.672 3.319 0.670 1.00 95.50 98 LEU A CA 1
ATOM 809 C C . LEU A 1 98 ? -5.199 4.397 1.658 1.00 95.50 98 LEU A C 1
ATOM 811 O O . LEU A 1 98 ? -5.933 5.346 1.912 1.00 95.50 98 LEU A O 1
ATOM 815 N N . LEU A 1 99 ? -3.973 4.290 2.184 1.00 96.31 99 LEU A N 1
ATOM 816 C CA . LEU A 1 99 ? -3.452 5.249 3.169 1.00 96.31 99 LEU A CA 1
ATOM 817 C C . LEU A 1 99 ? -3.363 6.675 2.595 1.00 96.31 99 LEU A C 1
ATOM 819 O O . LEU A 1 99 ? -3.640 7.650 3.293 1.00 96.31 99 LEU A O 1
ATOM 823 N N . THR A 1 100 ? -3.036 6.800 1.304 1.00 95.00 100 THR A N 1
ATOM 824 C CA . THR A 1 100 ? -3.020 8.088 0.590 1.00 95.00 100 THR A CA 1
ATOM 825 C C . THR A 1 100 ? -4.420 8.686 0.454 1.00 95.00 100 THR A C 1
ATOM 827 O O . THR A 1 100 ? -4.568 9.904 0.514 1.00 95.00 100 THR A O 1
ATOM 830 N N . HIS A 1 101 ? -5.456 7.866 0.276 1.00 94.69 101 HIS A N 1
ATOM 831 C CA . HIS A 1 101 ? -6.835 8.352 0.248 1.00 94.69 101 HIS A CA 1
ATOM 832 C C . HIS A 1 101 ? -7.346 8.694 1.641 1.00 94.69 101 HIS A C 1
ATOM 834 O O . HIS A 1 101 ? -7.957 9.745 1.807 1.00 94.69 101 HIS A O 1
ATOM 840 N N . ILE A 1 102 ? -7.034 7.874 2.646 1.00 97.06 102 ILE A N 1
ATOM 841 C CA . ILE A 1 102 ? -7.380 8.153 4.040 1.00 97.06 102 ILE A CA 1
ATOM 842 C C . ILE A 1 102 ? -6.803 9.503 4.472 1.00 97.06 102 ILE A C 1
ATOM 844 O O . ILE A 1 102 ? -7.512 10.281 5.092 1.00 97.06 102 ILE A O 1
ATOM 848 N N . SER A 1 103 ? -5.570 9.861 4.104 1.00 96.56 103 SER A N 1
ATOM 849 C CA . SER A 1 103 ? -4.992 11.152 4.518 1.00 96.56 103 SER A CA 1
ATOM 850 C C . SER A 1 103 ? -5.760 12.389 4.023 1.00 96.56 103 SER A C 1
ATOM 852 O O . SER A 1 103 ? -5.570 13.474 4.570 1.00 96.56 103 SER A O 1
ATOM 854 N N . ARG A 1 104 ? -6.632 12.235 3.016 1.00 95.31 104 ARG A N 1
ATOM 855 C CA . ARG A 1 104 ? -7.417 13.316 2.401 1.00 95.31 104 ARG A CA 1
ATOM 856 C C . ARG A 1 104 ? -8.840 13.437 2.948 1.00 95.31 104 ARG A C 1
ATOM 858 O O . ARG A 1 104 ? -9.476 14.452 2.687 1.00 95.31 104 ARG A O 1
ATOM 865 N N . VAL A 1 105 ? -9.338 12.435 3.677 1.00 95.75 105 VAL A N 1
ATOM 866 C CA . VAL A 1 105 ? -10.701 12.457 4.237 1.00 95.75 105 VAL A CA 1
ATOM 867 C C . VAL A 1 105 ? -10.729 13.109 5.616 1.00 95.75 105 VAL A C 1
ATOM 869 O O . VAL A 1 105 ? -9.711 13.200 6.314 1.00 95.75 105 VAL A O 1
ATOM 872 N N . GLN A 1 106 ? -11.911 13.551 6.048 1.00 94.75 106 GLN A N 1
ATOM 873 C CA . GLN A 1 106 ? -12.076 14.186 7.353 1.00 94.75 106 GLN A CA 1
ATOM 874 C C . GLN A 1 106 ? -11.632 13.253 8.495 1.00 94.75 106 GLN A C 1
ATOM 876 O O . GLN A 1 106 ? -12.072 12.112 8.613 1.00 94.75 106 GLN A O 1
ATOM 881 N N . GLY A 1 107 ? -10.735 13.744 9.358 1.00 96.38 107 GLY A N 1
ATOM 882 C CA . GLY A 1 107 ? -10.188 12.968 10.479 1.00 96.38 107 GLY A CA 1
ATOM 883 C C . GLY A 1 107 ? -9.186 11.876 10.081 1.00 96.38 107 GLY A C 1
ATOM 884 O O . GLY A 1 107 ? -8.694 11.159 10.954 1.00 96.38 107 GLY A O 1
ATOM 885 N N . GLY A 1 108 ? -8.848 11.761 8.795 1.00 97.56 108 GLY A N 1
ATOM 886 C CA . GLY A 1 108 ? -7.969 10.721 8.276 1.00 97.56 108 GLY A CA 1
ATOM 887 C C . GLY A 1 108 ? -6.521 10.824 8.750 1.00 97.56 108 GLY A C 1
ATOM 888 O O . GLY A 1 108 ? -5.928 9.818 9.124 1.00 97.56 108 GLY A O 1
ATOM 889 N N . VAL A 1 109 ? -5.959 12.035 8.842 1.00 97.94 109 VAL A N 1
ATOM 890 C CA . VAL A 1 109 ? -4.593 12.231 9.371 1.00 97.94 109 VAL A CA 1
ATOM 891 C C . VAL A 1 109 ? -4.480 11.740 10.816 1.00 97.94 109 VAL A C 1
ATOM 893 O O . VAL A 1 109 ? -3.553 11.000 11.131 1.00 97.94 109 VAL A O 1
ATOM 896 N N . LYS A 1 110 ? -5.446 12.088 11.680 1.00 98.00 110 LYS A N 1
ATOM 897 C CA . LYS A 1 110 ? -5.482 11.600 13.069 1.00 98.00 110 LYS A CA 1
ATOM 898 C C . LYS A 1 110 ? -5.560 10.074 13.109 1.00 98.00 110 LYS A C 1
ATOM 900 O O . LYS A 1 110 ? -4.785 9.446 13.815 1.00 98.00 110 LYS A O 1
ATOM 905 N N . PHE A 1 111 ? -6.433 9.485 12.295 1.00 98.50 111 PHE A N 1
ATOM 906 C CA . PHE A 1 111 ? -6.542 8.032 12.193 1.00 98.50 111 PHE A CA 1
ATOM 907 C C . PHE A 1 111 ? -5.225 7.359 11.781 1.00 98.50 111 PHE A C 1
ATOM 909 O O . PHE A 1 111 ? -4.871 6.339 12.356 1.00 98.50 111 PHE A O 1
ATOM 916 N N . LEU A 1 112 ? -4.482 7.919 10.821 1.00 98.44 112 LEU A N 1
ATOM 917 C CA . LEU A 1 112 ? -3.189 7.366 10.401 1.00 98.44 112 LEU A CA 1
ATOM 918 C C . LEU A 1 112 ? -2.125 7.462 11.500 1.00 98.44 112 LEU A C 1
ATOM 920 O O . LEU A 1 112 ? -1.275 6.580 11.602 1.00 98.44 112 LEU A O 1
ATOM 924 N N . VAL A 1 113 ? -2.171 8.516 12.319 1.00 98.44 113 VAL A N 1
ATOM 925 C CA . VAL A 1 113 ? -1.309 8.644 13.502 1.00 98.44 113 VAL A CA 1
ATOM 926 C C . VAL A 1 113 ? -1.642 7.553 14.521 1.00 98.44 113 VAL A C 1
ATOM 928 O O . VAL A 1 113 ? -0.729 6.861 14.965 1.00 98.44 113 VAL A O 1
ATOM 931 N N . ASP A 1 114 ? -2.927 7.352 14.824 1.00 98.06 114 ASP A N 1
ATOM 932 C CA . ASP A 1 114 ? -3.388 6.330 15.773 1.00 98.06 114 ASP A CA 1
ATOM 933 C C . ASP A 1 114 ? -3.064 4.907 15.269 1.00 98.06 114 ASP A C 1
ATOM 935 O O . ASP A 1 114 ? -2.508 4.094 16.002 1.00 98.06 114 ASP A O 1
ATOM 939 N N . LEU A 1 115 ? -3.305 4.621 13.984 1.00 97.81 115 LEU A N 1
ATOM 940 C CA . LEU A 1 115 ? -2.966 3.339 13.351 1.00 97.81 115 LEU A CA 1
ATOM 941 C C . LEU A 1 115 ? -1.457 3.063 13.395 1.00 97.81 115 LEU A C 1
ATOM 943 O O . LEU A 1 115 ? -1.032 1.933 13.632 1.00 97.81 115 LEU A O 1
ATOM 947 N N . ARG A 1 116 ? -0.622 4.088 13.185 1.00 96.50 116 ARG A N 1
ATOM 948 C CA . ARG A 1 116 ? 0.834 3.947 13.313 1.00 96.50 116 ARG A CA 1
ATOM 949 C C . ARG A 1 116 ? 1.252 3.686 14.761 1.00 96.50 116 ARG A C 1
ATOM 951 O O . ARG A 1 116 ? 2.213 2.948 14.967 1.00 96.50 116 ARG A O 1
ATOM 958 N N . ALA A 1 117 ? 0.576 4.284 15.740 1.00 96.50 117 ALA A N 1
ATOM 959 C CA . ALA A 1 117 ? 0.835 4.003 17.148 1.00 96.50 117 ALA A CA 1
ATOM 960 C C . ALA A 1 117 ? 0.551 2.528 17.472 1.00 96.50 117 ALA A C 1
ATOM 962 O O . ALA A 1 117 ? 1.424 1.873 18.038 1.00 96.50 117 ALA A O 1
ATOM 963 N N . ASP A 1 118 ? -0.584 1.993 17.002 1.00 95.12 118 ASP A N 1
ATOM 964 C CA . ASP A 1 118 ? -0.923 0.568 17.126 1.00 95.12 118 ASP A CA 1
ATOM 965 C C . ASP A 1 118 ? 0.184 -0.321 16.504 1.00 95.12 118 ASP A C 1
ATOM 967 O O . ASP A 1 118 ? 0.686 -1.240 17.149 1.00 95.12 118 ASP A O 1
ATOM 971 N N . LEU A 1 119 ? 0.655 -0.010 15.285 1.00 93.56 119 LEU A N 1
ATOM 972 C CA . LEU A 1 119 ? 1.746 -0.750 14.620 1.00 93.56 119 LEU A CA 1
ATOM 973 C C . LEU A 1 119 ? 3.060 -0.755 15.414 1.00 93.56 119 LEU A C 1
ATOM 975 O O . LEU A 1 119 ? 3.712 -1.794 15.532 1.00 93.56 119 LEU A O 1
ATOM 979 N N . ILE A 1 120 ? 3.467 0.398 15.952 1.00 92.94 120 ILE A N 1
ATOM 980 C CA . ILE A 1 120 ? 4.687 0.512 16.766 1.00 92.94 120 ILE A CA 1
ATOM 981 C C . ILE A 1 120 ? 4.541 -0.313 18.048 1.00 92.94 120 ILE A C 1
ATOM 983 O O . ILE A 1 120 ? 5.485 -0.992 18.461 1.00 92.94 120 ILE A O 1
ATOM 987 N N . GLU A 1 121 ? 3.360 -0.289 18.665 1.00 92.88 121 GLU A N 1
ATOM 988 C CA . GLU A 1 121 ? 3.070 -1.088 19.850 1.00 92.88 121 GLU A CA 1
ATOM 989 C C . GLU A 1 121 ? 3.180 -2.590 19.543 1.00 92.88 121 GLU A C 1
ATOM 991 O O . GLU A 1 121 ? 3.887 -3.309 20.255 1.00 92.88 121 GLU A O 1
ATOM 996 N N . PHE A 1 122 ? 2.583 -3.063 18.446 1.00 91.56 122 PHE A N 1
ATOM 997 C CA . PHE A 1 122 ? 2.668 -4.465 18.021 1.00 91.56 122 PHE A CA 1
ATOM 998 C C . PHE A 1 122 ? 4.099 -4.912 17.698 1.00 91.56 122 PHE A C 1
ATOM 1000 O O . PHE A 1 122 ? 4.514 -5.997 18.112 1.00 91.56 122 PHE A O 1
ATOM 1007 N N . ALA A 1 123 ? 4.883 -4.060 17.032 1.00 87.19 123 ALA A N 1
ATOM 1008 C CA . ALA A 1 123 ? 6.281 -4.348 16.722 1.00 87.19 123 ALA A CA 1
ATOM 1009 C C . ALA A 1 123 ? 7.161 -4.407 17.985 1.00 87.19 123 ALA A C 1
ATOM 1011 O O . ALA A 1 123 ? 8.024 -5.275 18.112 1.00 87.19 123 ALA A O 1
ATOM 1012 N N . SER A 1 124 ? 6.941 -3.502 18.946 1.00 85.81 124 SER A N 1
ATOM 1013 C CA . SER A 1 124 ? 7.729 -3.445 20.190 1.00 85.81 124 SER A CA 1
ATOM 1014 C C . SER A 1 124 ? 7.427 -4.591 21.157 1.00 85.81 124 SER A C 1
ATOM 1016 O O . SER A 1 124 ? 8.314 -5.055 21.872 1.00 85.81 124 SER A O 1
ATOM 1018 N N . SER A 1 125 ? 6.188 -5.079 21.150 1.00 80.69 125 SER A N 1
ATOM 1019 C CA . SER A 1 125 ? 5.727 -6.173 22.005 1.00 80.69 125 SER A CA 1
ATOM 1020 C C . SER A 1 125 ? 6.077 -7.568 21.464 1.00 80.69 125 SER A C 1
ATOM 1022 O O . SER A 1 125 ? 5.805 -8.557 22.141 1.00 80.69 125 SER A O 1
ATOM 1024 N N . LYS A 1 126 ? 6.711 -7.661 20.278 1.00 71.25 126 LYS A N 1
ATOM 1025 C CA . LYS A 1 126 ? 7.006 -8.918 19.553 1.00 71.25 126 LYS A CA 1
ATOM 1026 C C . LYS A 1 126 ? 5.777 -9.814 19.350 1.00 71.25 126 LYS A C 1
ATOM 1028 O O . LYS A 1 126 ? 5.909 -11.027 19.225 1.00 71.25 126 LYS A O 1
ATOM 1033 N N . ILE A 1 127 ? 4.581 -9.225 19.340 1.00 69.81 127 ILE A N 1
ATOM 1034 C CA . ILE A 1 127 ? 3.334 -9.977 19.144 1.00 69.81 127 ILE A CA 1
ATOM 1035 C C . ILE A 1 127 ? 3.195 -10.369 17.664 1.00 69.81 127 ILE A C 1
ATOM 1037 O O . ILE A 1 127 ? 2.632 -11.415 17.364 1.00 69.81 127 ILE A O 1
ATOM 1041 N N . SER A 1 128 ? 3.787 -9.590 16.750 1.00 65.81 128 SER A N 1
ATOM 1042 C CA . SER A 1 128 ? 3.950 -9.964 15.343 1.00 65.81 128 SER A CA 1
ATOM 1043 C C . SER A 1 128 ? 5.414 -9.917 14.923 1.00 65.81 128 SER A C 1
ATOM 1045 O O . SER A 1 128 ? 6.081 -8.889 15.047 1.00 65.81 128 SER A O 1
ATOM 1047 N N . ASP A 1 129 ? 5.902 -11.041 14.398 1.00 70.06 129 ASP A N 1
ATOM 1048 C CA . ASP A 1 129 ? 7.234 -11.176 13.796 1.00 70.06 129 ASP A CA 1
ATOM 1049 C C . ASP A 1 129 ? 7.184 -11.178 12.256 1.00 70.06 129 ASP A C 1
ATOM 1051 O O . ASP A 1 129 ? 8.174 -11.490 11.585 1.00 70.06 129 ASP A O 1
ATOM 1055 N N . SER A 1 130 ? 6.031 -10.816 11.680 1.00 80.94 130 SER A N 1
ATOM 1056 C CA . SER A 1 130 ? 5.812 -10.853 10.236 1.00 80.94 130 SER A CA 1
ATOM 1057 C C . SER A 1 130 ? 6.692 -9.824 9.510 1.00 80.94 130 SER A C 1
ATOM 1059 O O . SER A 1 130 ? 6.633 -8.632 9.825 1.00 80.94 130 SER A O 1
ATOM 1061 N N . PRO A 1 131 ? 7.473 -10.228 8.487 1.00 85.50 131 PRO A N 1
ATOM 1062 C CA . PRO A 1 131 ? 8.267 -9.295 7.690 1.00 85.50 131 PRO A CA 1
ATOM 1063 C C . PRO A 1 131 ? 7.403 -8.311 6.892 1.00 85.50 131 PRO A C 1
ATOM 1065 O O . PRO A 1 131 ? 7.898 -7.259 6.510 1.00 85.50 131 PRO A O 1
ATOM 1068 N N . HIS A 1 132 ? 6.121 -8.615 6.670 1.00 86.06 132 HIS A N 1
ATOM 1069 C CA . HIS A 1 132 ? 5.185 -7.705 6.004 1.00 86.06 132 HIS A CA 1
ATOM 1070 C C . HIS A 1 132 ? 4.786 -6.510 6.886 1.00 86.06 132 HIS A C 1
ATOM 1072 O O . HIS A 1 132 ? 4.306 -5.505 6.367 1.00 86.06 132 HIS A O 1
ATOM 1078 N N . MET A 1 133 ? 4.989 -6.606 8.206 1.00 85.25 133 MET A N 1
ATOM 1079 C CA . MET A 1 133 ? 4.613 -5.572 9.175 1.00 85.25 133 MET A CA 1
ATOM 1080 C C . MET A 1 133 ? 5.752 -4.625 9.573 1.00 85.25 133 MET A C 1
ATOM 1082 O O . MET A 1 133 ? 5.498 -3.660 10.297 1.00 85.25 133 MET A O 1
ATOM 1086 N N . ARG A 1 134 ? 6.982 -4.886 9.115 1.00 78.75 134 ARG A N 1
ATOM 1087 C CA . ARG A 1 134 ? 8.170 -4.055 9.368 1.00 78.75 134 ARG A CA 1
ATOM 1088 C C . ARG A 1 134 ? 8.399 -3.065 8.230 1.00 78.75 134 ARG A C 1
ATOM 1090 O O . ARG A 1 134 ? 8.775 -1.914 8.543 1.00 78.75 134 ARG A O 1
#

Radius of gyration: 17.23 Å; Cα contacts (8 Å, |Δi|>4): 109; chains: 1; bounding box: 38×26×48 Å

pLDDT: mean 93.42, std 5.87, range [65.81, 98.5]